Protein AF-A0A953DGU9-F1 (afdb_monomer_lite)

Sequence (106 aa):
MILTGRVESAQVGMFGDSIDLVVVDREVLTPRGERPQYHVKLIGGWPGLEELRALQREVKAGRKSQEELLQMAQRLQLPEQDRAVTLVVIDKRTKGFLQLVAELAR

Secondary structure (DSSP, 8-state):
-EEEEEEEEEEE-TTSS-EEEEEEESS---TTSPPPEEEEEEEESSTTHHHHHHHHHHHHTTSS-HHHHHHHHHHS-PPPTT-EEEEEEEEEEESSSEEEEEEE--

Foldseek 3Di:
DKFKFFWADWAQDPLLQWIWTWTFGPPDADPVRGTDIATETAREDAPLNVVLNVVSVCVVVVNDPPVVSVVSRVVRDIDDGRDIFMWAFDDWDPDVHIYTYTYTDD

pLDDT: mean 91.7, std 5.32, range [67.31, 96.06]

Radius of gyration: 14.75 Å; chains: 1; bounding box: 33×27×42 Å

Structure (mmCIF, N/CA/C/O backbone):
data_AF-A0A953DGU9-F1
#
_entry.id   AF-A0A953DGU9-F1
#
loop_
_atom_site.group_PDB
_atom_site.id
_atom_site.type_symbol
_atom_site.label_atom_id
_atom_site.label_alt_id
_atom_site.label_comp_id
_atom_site.label_asym_id
_atom_site.label_entity_id
_atom_site.label_seq_id
_atom_site.pdbx_PDB_ins_code
_atom_site.Cartn_x
_atom_site.Cartn_y
_atom_site.Cartn_z
_atom_site.occupancy
_atom_site.B_iso_or_equiv
_atom_site.auth_seq_id
_atom_site.auth_comp_id
_atom_site.auth_asym_id
_atom_site.auth_atom_id
_atom_site.pdbx_PDB_model_num
ATOM 1 N N . MET A 1 1 ? -5.653 4.063 -15.624 1.00 85.50 1 MET A N 1
ATOM 2 C CA . MET A 1 1 ? -4.288 3.690 -16.079 1.00 85.50 1 MET A CA 1
ATOM 3 C C . MET A 1 1 ? -3.910 2.409 -15.362 1.00 85.50 1 MET A C 1
ATOM 5 O O . MET A 1 1 ? -4.259 2.295 -14.195 1.00 85.50 1 MET A O 1
ATOM 9 N N . ILE A 1 2 ? -3.242 1.471 -16.029 1.00 91.31 2 ILE A N 1
ATOM 10 C CA . ILE A 1 2 ? -2.709 0.264 -15.384 1.00 91.31 2 ILE A CA 1
ATOM 11 C C . ILE A 1 2 ? -1.211 0.465 -15.152 1.00 91.31 2 ILE A C 1
ATOM 13 O O . ILE A 1 2 ? -0.538 1.033 -16.009 1.00 91.31 2 ILE A O 1
ATOM 17 N N . LEU A 1 3 ? -0.726 0.068 -13.978 1.00 91.75 3 LEU A N 1
ATOM 18 C CA . LEU A 1 3 ? 0.692 0.001 -13.641 1.00 91.75 3 LEU A CA 1
ATOM 19 C C . LEU A 1 3 ? 1.026 -1.449 -13.295 1.00 91.75 3 LEU A C 1
ATOM 21 O O . LEU A 1 3 ? 0.584 -1.957 -12.263 1.00 91.75 3 LEU A O 1
ATOM 25 N N . THR A 1 4 ? 1.817 -2.091 -14.146 1.00 93.38 4 THR A N 1
ATOM 26 C CA . THR A 1 4 ? 2.365 -3.423 -13.890 1.00 93.38 4 THR A CA 1
ATOM 27 C C . THR A 1 4 ? 3.799 -3.257 -13.427 1.00 93.38 4 THR A C 1
ATOM 29 O O . THR A 1 4 ? 4.644 -2.718 -14.144 1.00 93.38 4 THR A O 1
ATOM 32 N N . GLY A 1 5 ? 4.097 -3.707 -12.217 1.00 93.81 5 GLY A N 1
ATOM 33 C CA . GLY A 1 5 ? 5.392 -3.430 -11.626 1.00 93.81 5 GLY A CA 1
ATOM 34 C C . GLY A 1 5 ? 5.830 -4.447 -10.597 1.00 93.81 5 GLY A C 1
ATOM 35 O O . GLY A 1 5 ? 5.118 -5.393 -10.261 1.00 93.81 5 GLY A O 1
ATOM 36 N N . ARG A 1 6 ? 7.053 -4.254 -10.123 1.00 95.50 6 ARG A N 1
ATOM 37 C CA . ARG A 1 6 ? 7.632 -5.017 -9.024 1.00 95.50 6 ARG A CA 1
ATOM 38 C C . ARG A 1 6 ? 7.640 -4.149 -7.773 1.00 95.50 6 ARG A C 1
ATOM 40 O O . ARG A 1 6 ? 8.100 -3.010 -7.842 1.00 95.50 6 ARG A O 1
ATOM 47 N N . VAL A 1 7 ? 7.152 -4.679 -6.657 1.00 95.50 7 VAL A N 1
ATOM 48 C CA . VAL A 1 7 ? 7.226 -4.003 -5.357 1.00 95.50 7 VAL A CA 1
ATOM 49 C C . VAL A 1 7 ? 8.686 -3.921 -4.924 1.00 95.50 7 VAL A C 1
ATOM 51 O O . VAL A 1 7 ? 9.377 -4.931 -4.852 1.00 95.50 7 VAL A O 1
ATOM 54 N N . GLU A 1 8 ? 9.161 -2.717 -4.649 1.00 95.31 8 GLU A N 1
ATOM 55 C CA . GLU A 1 8 ? 10.484 -2.462 -4.078 1.00 95.31 8 GLU A CA 1
ATOM 56 C C . GLU A 1 8 ? 10.403 -2.321 -2.561 1.00 95.31 8 GLU A C 1
ATOM 58 O O . GLU A 1 8 ? 11.229 -2.868 -1.837 1.00 95.31 8 GLU A O 1
ATOM 63 N N . SER A 1 9 ? 9.369 -1.639 -2.073 1.00 96.06 9 SER A N 1
ATOM 64 C CA . SER A 1 9 ? 9.065 -1.548 -0.651 1.00 96.06 9 SER A CA 1
ATOM 65 C C . SER A 1 9 ? 7.569 -1.375 -0.425 1.00 96.06 9 SER A C 1
ATOM 67 O O . SER A 1 9 ? 6.836 -0.902 -1.301 1.00 96.06 9 SER A O 1
ATOM 69 N N . ALA A 1 10 ? 7.121 -1.779 0.759 1.00 95.75 10 ALA A N 1
ATOM 70 C CA . ALA A 1 10 ? 5.749 -1.635 1.203 1.00 95.75 10 ALA A CA 1
ATOM 71 C C . ALA A 1 10 ? 5.712 -1.312 2.695 1.00 95.75 10 ALA A C 1
ATOM 73 O O . ALA A 1 10 ? 6.443 -1.906 3.485 1.00 95.75 10 ALA A O 1
ATOM 74 N N . GLN A 1 11 ? 4.833 -0.396 3.085 1.00 95.69 11 GLN A N 1
ATOM 75 C CA . GLN A 1 11 ? 4.577 -0.064 4.483 1.00 95.69 11 GLN A CA 1
ATOM 76 C C . GLN A 1 11 ? 3.126 0.368 4.670 1.00 95.69 11 GLN A C 1
ATOM 78 O O . GLN A 1 11 ? 2.493 0.874 3.745 1.00 95.69 11 GLN A O 1
ATOM 83 N N . VAL A 1 12 ? 2.583 0.205 5.875 1.00 95.25 12 VAL A N 1
ATOM 84 C CA . VAL A 1 12 ? 1.281 0.800 6.194 1.00 95.25 12 VAL A CA 1
ATOM 85 C C . VAL A 1 12 ? 1.423 2.320 6.186 1.00 95.25 12 VAL A C 1
ATOM 87 O O . VAL A 1 12 ? 2.370 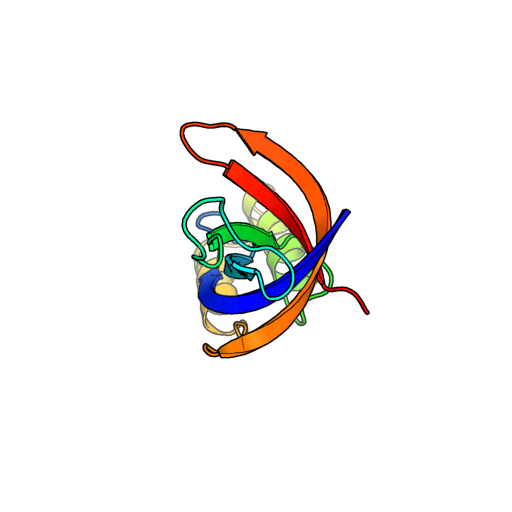2.864 6.754 1.00 95.25 12 VAL A O 1
ATOM 90 N N . GLY A 1 13 ? 0.480 3.008 5.545 1.00 92.88 13 GLY A N 1
ATOM 91 C CA . GLY A 1 13 ? 0.471 4.464 5.527 1.00 92.88 13 GLY A CA 1
ATOM 92 C C . GLY A 1 13 ? 0.322 5.037 6.933 1.00 92.88 13 GLY A C 1
ATOM 93 O O . GLY A 1 13 ? -0.366 4.470 7.781 1.00 92.88 13 GLY A O 1
ATOM 94 N N . MET A 1 14 ? 0.922 6.203 7.175 1.00 89.06 14 MET A N 1
ATOM 95 C CA . MET A 1 14 ? 0.976 6.847 8.499 1.00 89.06 14 MET A CA 1
ATOM 96 C C . MET A 1 14 ? -0.392 6.982 9.192 1.00 89.06 14 MET A C 1
ATOM 98 O O . MET A 1 14 ? -0.480 6.960 10.416 1.00 89.06 14 MET A O 1
ATOM 102 N N . PHE A 1 15 ? -1.469 7.124 8.417 1.00 88.56 15 PHE A N 1
ATOM 103 C CA . PHE A 1 15 ? -2.823 7.274 8.944 1.00 88.56 15 PHE A CA 1
ATOM 104 C C . PHE A 1 15 ? -3.578 5.957 9.112 1.00 88.56 15 PHE A C 1
ATOM 106 O O . PHE A 1 15 ? -4.759 6.019 9.437 1.00 88.56 15 PHE A O 1
ATOM 113 N N . GLY A 1 16 ? -2.965 4.802 8.842 1.00 90.12 16 GLY A N 1
ATOM 114 C CA . GLY A 1 16 ? -3.640 3.504 8.870 1.00 90.12 16 GLY A CA 1
ATOM 115 C C . GLY A 1 16 ? -4.803 3.421 7.879 1.00 90.12 16 GLY A C 1
ATOM 116 O O . GLY A 1 16 ? -5.829 2.825 8.176 1.00 90.12 16 GLY A O 1
ATOM 117 N N . ASP A 1 17 ? -4.703 4.095 6.731 1.00 91.94 17 ASP A N 1
ATOM 118 C CA . ASP A 1 17 ? -5.772 4.140 5.727 1.00 91.94 17 ASP A CA 1
ATOM 119 C C . ASP A 1 17 ? -5.346 3.652 4.336 1.00 91.94 17 ASP A C 1
ATOM 121 O O . ASP A 1 17 ? -6.147 3.682 3.399 1.00 91.94 17 ASP A O 1
ATOM 125 N N . SER A 1 18 ? -4.097 3.206 4.207 1.00 94.75 18 SER A N 1
ATOM 126 C CA . SER A 1 18 ? -3.485 2.743 2.965 1.00 94.75 18 SER A CA 1
ATOM 127 C C . SER A 1 18 ? -2.303 1.823 3.218 1.00 94.75 18 SER A C 1
ATOM 129 O O . SER A 1 18 ? -1.804 1.710 4.339 1.00 94.75 18 SER A O 1
ATOM 131 N N . ILE A 1 19 ? -1.810 1.248 2.126 1.00 96.00 19 ILE A N 1
ATOM 132 C CA . ILE A 1 19 ? -0.447 0.737 2.031 1.00 96.00 19 ILE A CA 1
ATOM 133 C C . ILE A 1 19 ? 0.320 1.657 1.085 1.00 96.00 19 ILE A C 1
ATOM 135 O O . ILE A 1 19 ? -0.113 1.885 -0.044 1.00 96.00 19 ILE A O 1
ATOM 139 N N . ASP A 1 20 ? 1.435 2.200 1.549 1.00 95.56 20 ASP A N 1
ATOM 140 C CA . ASP A 1 20 ? 2.350 2.979 0.729 1.00 95.56 20 ASP A CA 1
ATOM 141 C C . ASP A 1 20 ? 3.377 2.024 0.113 1.00 95.56 20 ASP A C 1
ATOM 143 O O . ASP A 1 20 ? 4.055 1.277 0.819 1.00 95.56 20 ASP A O 1
ATOM 147 N N . LEU A 1 21 ? 3.456 2.031 -1.213 1.00 95.62 21 LEU A N 1
ATOM 148 C CA . LEU A 1 21 ? 4.325 1.181 -2.013 1.00 95.62 21 LEU A CA 1
ATOM 149 C C . LEU A 1 21 ? 5.328 2.028 -2.785 1.00 95.62 21 LEU A C 1
ATOM 151 O O . LEU A 1 21 ? 4.999 3.117 -3.260 1.00 95.62 21 LEU A O 1
ATOM 155 N N . VAL A 1 22 ? 6.512 1.472 -3.002 1.00 95.31 22 VAL A N 1
ATOM 156 C CA . VAL A 1 22 ? 7.383 1.872 -4.107 1.00 95.31 22 VAL A CA 1
ATOM 157 C C . VAL A 1 22 ? 7.350 0.755 -5.136 1.00 95.31 22 VAL A C 1
ATOM 159 O O . VAL A 1 22 ? 7.569 -0.410 -4.803 1.00 95.31 22 VAL A O 1
ATOM 162 N N . VAL A 1 23 ? 7.012 1.097 -6.377 1.00 95.06 23 VAL A N 1
ATOM 163 C CA . VAL A 1 23 ? 6.845 0.135 -7.469 1.00 95.06 23 VAL A CA 1
ATOM 164 C C . VAL A 1 23 ? 7.752 0.513 -8.628 1.00 95.06 23 VAL A C 1
ATOM 166 O O . VAL A 1 23 ? 7.684 1.633 -9.129 1.00 95.06 23 VAL A O 1
ATOM 169 N N . VAL A 1 24 ? 8.556 -0.445 -9.083 1.00 94.38 24 VAL A N 1
ATOM 170 C CA . VAL A 1 24 ? 9.368 -0.328 -10.297 1.00 94.38 24 VAL A CA 1
ATOM 171 C C . VAL A 1 24 ? 8.538 -0.790 -11.489 1.00 94.38 24 VAL A C 1
ATOM 173 O O . VAL A 1 24 ? 8.111 -1.948 -11.534 1.00 94.38 24 VAL A O 1
ATOM 176 N N . ASP A 1 25 ? 8.317 0.094 -12.456 1.00 92.94 25 ASP A N 1
ATOM 177 C CA . ASP A 1 25 ? 7.527 -0.208 -13.651 1.00 92.94 25 ASP A CA 1
ATOM 178 C C . ASP A 1 25 ? 8.218 -1.260 -14.536 1.00 92.94 25 ASP A C 1
ATOM 180 O O . ASP A 1 25 ? 9.421 -1.194 -14.833 1.00 92.94 25 ASP A O 1
ATOM 184 N N . ARG A 1 26 ? 7.454 -2.276 -14.949 1.00 88.88 26 ARG A N 1
ATOM 185 C CA . ARG A 1 26 ? 7.952 -3.369 -15.790 1.00 88.88 26 ARG A CA 1
ATOM 186 C C . ARG A 1 26 ? 7.747 -3.144 -17.290 1.00 88.88 26 ARG A C 1
ATOM 188 O O . ARG A 1 26 ? 8.394 -3.836 -18.080 1.00 88.88 26 ARG A O 1
ATOM 195 N N . GLU A 1 27 ? 6.943 -2.173 -17.685 1.00 86.19 27 GLU A N 1
ATOM 196 C CA . GLU A 1 27 ? 6.541 -1.922 -19.070 1.00 86.19 27 GLU A CA 1
ATOM 197 C C . GLU A 1 27 ? 7.193 -0.661 -19.647 1.00 86.19 27 GLU A C 1
ATOM 199 O O . GLU A 1 27 ? 7.485 -0.612 -20.841 1.00 86.19 27 GLU A O 1
ATOM 204 N N . VAL A 1 28 ? 7.480 0.337 -18.808 1.00 84.62 28 VAL A N 1
ATOM 205 C CA . VAL A 1 28 ? 8.025 1.630 -19.245 1.00 84.62 28 VAL A CA 1
ATOM 206 C C . VAL A 1 28 ? 9.539 1.717 -19.026 1.00 84.62 28 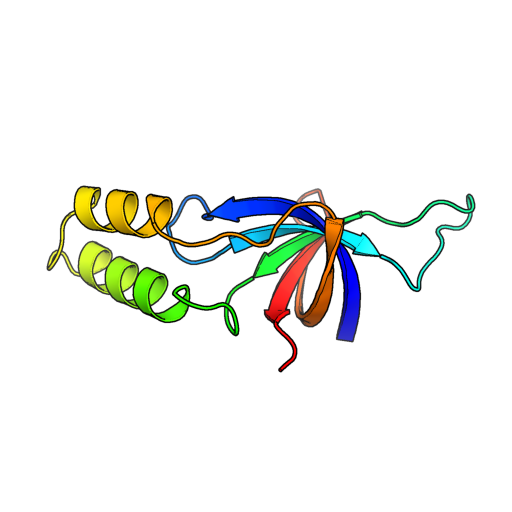VAL A C 1
ATOM 208 O O . VAL A 1 28 ? 10.067 1.292 -17.998 1.00 84.62 28 VAL A O 1
ATOM 211 N N . LEU A 1 29 ? 10.238 2.325 -19.988 1.00 85.38 29 LEU A N 1
ATOM 212 C CA . LEU A 1 29 ? 11.627 2.768 -19.857 1.00 85.38 29 LEU A CA 1
ATOM 213 C C . LEU A 1 29 ? 11.694 4.296 -19.934 1.00 85.38 29 LEU A C 1
ATOM 215 O O . LEU A 1 29 ? 11.011 4.921 -20.746 1.00 85.38 29 LEU A O 1
ATOM 219 N N . THR A 1 30 ? 12.529 4.909 -19.097 1.00 84.56 30 THR A N 1
ATOM 220 C CA . THR A 1 30 ? 12.871 6.329 -19.218 1.00 84.56 30 THR A CA 1
ATOM 221 C C . THR A 1 30 ? 13.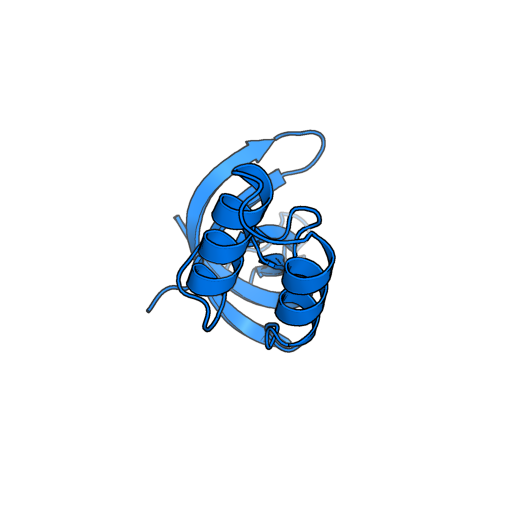701 6.558 -20.489 1.00 84.56 30 THR A C 1
ATOM 223 O O . THR A 1 30 ? 14.293 5.615 -21.018 1.00 84.56 30 THR A O 1
ATOM 226 N N . PRO A 1 31 ? 13.848 7.809 -20.969 1.00 84.75 31 PRO A N 1
ATOM 227 C CA . PRO A 1 31 ? 14.736 8.117 -22.097 1.00 84.75 31 PRO A CA 1
ATOM 228 C C . PRO A 1 31 ? 16.201 7.694 -21.888 1.00 84.75 31 PRO A C 1
ATOM 230 O O . PRO A 1 31 ? 16.961 7.619 -22.846 1.00 84.75 31 PRO A O 1
ATOM 233 N N . ARG A 1 32 ? 16.603 7.429 -20.636 1.00 86.38 32 ARG A N 1
ATOM 234 C CA . ARG A 1 32 ? 17.936 6.940 -20.259 1.00 86.38 32 ARG A CA 1
ATOM 235 C C . ARG A 1 32 ? 18.033 5.409 -20.204 1.00 86.38 32 ARG A C 1
ATOM 237 O O . ARG A 1 32 ? 19.100 4.891 -19.904 1.00 86.38 32 ARG A O 1
ATOM 244 N N . GLY A 1 33 ? 16.945 4.691 -20.490 1.00 85.12 33 GLY A N 1
ATOM 245 C CA . GLY A 1 33 ? 16.886 3.228 -20.440 1.00 85.12 33 GLY A CA 1
ATOM 246 C C . GLY A 1 33 ? 16.666 2.648 -19.039 1.00 85.12 33 GLY A C 1
ATOM 247 O O . GLY A 1 33 ? 16.820 1.445 -18.850 1.00 85.12 33 GLY A O 1
ATOM 248 N N . GLU A 1 34 ? 16.300 3.472 -18.056 1.00 88.12 34 GLU A N 1
ATOM 249 C CA . GLU A 1 34 ? 16.034 3.032 -16.680 1.00 88.12 34 GLU A CA 1
ATOM 250 C C . GLU A 1 34 ? 14.550 2.707 -16.493 1.00 88.12 34 GLU A C 1
ATOM 252 O O . GLU A 1 34 ? 13.691 3.250 -17.188 1.00 88.12 34 GLU A O 1
ATOM 257 N N . ARG A 1 35 ? 14.218 1.852 -15.524 1.00 88.38 35 ARG A N 1
ATOM 258 C CA . ARG A 1 35 ? 12.818 1.603 -15.155 1.00 88.38 35 ARG A CA 1
ATOM 259 C C . ARG A 1 35 ? 12.359 2.659 -14.147 1.00 88.38 35 ARG A C 1
ATOM 261 O O . ARG A 1 35 ? 13.013 2.794 -13.111 1.00 88.38 35 ARG A O 1
ATOM 268 N N . PRO A 1 36 ? 11.276 3.410 -14.413 1.00 91.44 36 PRO A N 1
ATOM 269 C CA . PRO A 1 36 ? 10.808 4.422 -13.482 1.00 91.44 36 PRO A CA 1
ATOM 270 C C . PRO A 1 36 ? 10.277 3.777 -12.198 1.00 91.44 36 PRO A C 1
ATOM 272 O O . PRO A 1 36 ? 9.650 2.715 -12.222 1.00 91.44 36 PRO A O 1
ATOM 275 N N . GLN A 1 37 ? 10.524 4.454 -11.079 1.00 92.88 37 GLN A N 1
ATOM 276 C CA . GLN A 1 37 ? 9.950 4.120 -9.782 1.00 92.88 37 GLN A CA 1
ATOM 277 C C . GLN A 1 37 ? 8.765 5.038 -9.493 1.00 92.88 37 GLN A C 1
ATOM 279 O O . GLN A 1 37 ? 8.820 6.245 -9.746 1.00 92.88 37 GLN A O 1
ATOM 284 N N . TYR A 1 38 ? 7.701 4.473 -8.934 1.00 92.94 38 TYR A N 1
ATOM 285 C CA . TYR A 1 38 ? 6.507 5.209 -8.545 1.00 92.94 38 TYR A CA 1
ATOM 286 C C . TYR A 1 38 ? 6.193 4.991 -7.073 1.00 92.94 38 TYR A C 1
ATOM 288 O O . TYR A 1 38 ? 6.135 3.857 -6.602 1.00 92.94 38 TYR A O 1
ATOM 296 N N . HIS A 1 39 ? 5.903 6.085 -6.371 1.00 94.56 39 HIS A N 1
ATOM 297 C CA . HIS A 1 39 ? 5.273 6.022 -5.060 1.00 94.56 39 HIS A CA 1
ATOM 298 C C . HIS A 1 39 ? 3.775 5.808 -5.255 1.00 94.56 39 HIS A C 1
ATOM 300 O O . HIS A 1 39 ? 3.104 6.633 -5.879 1.00 94.56 39 HIS A O 1
ATOM 306 N N . VAL A 1 40 ? 3.239 4.714 -4.725 1.00 95.00 40 VAL A N 1
ATOM 307 C CA . VAL A 1 40 ? 1.835 4.341 -4.894 1.00 95.00 40 VAL A CA 1
ATOM 308 C C . VAL A 1 40 ? 1.153 4.215 -3.539 1.00 95.00 40 VAL A C 1
ATOM 310 O O . VAL A 1 40 ? 1.576 3.437 -2.697 1.00 95.00 40 VAL A O 1
ATOM 313 N N . LYS A 1 41 ? 0.066 4.958 -3.334 1.00 95.44 41 LYS A N 1
ATOM 314 C CA . LYS A 1 41 ? -0.850 4.798 -2.205 1.00 95.44 41 LYS A CA 1
ATOM 315 C C . LYS A 1 41 ? -1.941 3.807 -2.607 1.00 95.44 41 LYS A C 1
ATOM 317 O O . LYS A 1 41 ? -2.846 4.155 -3.368 1.00 95.44 41 LYS A O 1
ATOM 322 N N . LEU A 1 42 ? -1.854 2.582 -2.103 1.00 94.94 42 LEU A N 1
ATOM 323 C CA . LEU A 1 42 ? -2.864 1.550 -2.296 1.00 94.94 42 LEU A CA 1
ATOM 324 C C . LEU A 1 42 ? -4.031 1.797 -1.337 1.00 94.94 42 LEU A C 1
ATOM 326 O O . LEU A 1 42 ? -3.839 1.814 -0.121 1.00 94.94 42 LEU A O 1
ATOM 330 N N . ILE A 1 43 ? -5.230 2.007 -1.876 1.00 94.31 43 ILE A N 1
ATOM 331 C CA . ILE A 1 43 ? -6.427 2.348 -1.086 1.00 94.31 43 ILE A CA 1
ATOM 332 C C . ILE A 1 43 ? -7.479 1.234 -1.049 1.00 94.31 43 ILE A C 1
ATOM 334 O O . ILE A 1 43 ? -8.449 1.344 -0.296 1.00 94.31 43 ILE A O 1
ATOM 338 N N . GLY A 1 44 ? -7.290 0.162 -1.818 1.00 93.75 44 GLY A N 1
ATOM 339 C CA . GLY A 1 44 ? -8.234 -0.949 -1.901 1.00 93.75 44 GLY A CA 1
ATOM 340 C C . GLY A 1 44 ? -7.678 -2.155 -2.657 1.00 93.75 44 GLY A C 1
ATOM 341 O O . GLY A 1 44 ? -6.603 -2.099 -3.258 1.00 93.75 44 GLY A O 1
ATOM 342 N N . GLY A 1 45 ? -8.414 -3.264 -2.582 1.00 92.06 45 GLY A N 1
ATOM 343 C CA . GLY A 1 45 ? -8.073 -4.527 -3.245 1.00 92.06 45 GLY A CA 1
ATOM 344 C C . GLY A 1 45 ? -7.027 -5.387 -2.526 1.00 92.06 45 GLY A C 1
ATOM 345 O O . GLY A 1 45 ? -6.774 -6.504 -2.965 1.00 92.06 45 GLY A O 1
ATOM 346 N N . TRP A 1 46 ? -6.438 -4.912 -1.423 1.00 94.06 46 TRP A N 1
ATOM 347 C CA . TRP A 1 46 ? -5.478 -5.688 -0.634 1.00 94.06 46 TRP A CA 1
ATOM 348 C C . TRP A 1 46 ? -6.127 -6.343 0.596 1.00 94.06 46 TRP A C 1
ATOM 350 O O . TRP A 1 46 ? -6.883 -5.662 1.296 1.00 94.06 46 TRP A O 1
ATOM 360 N N . PRO A 1 47 ? -5.822 -7.619 0.906 1.00 92.88 47 PRO A N 1
ATOM 361 C CA . PRO A 1 47 ? -6.369 -8.298 2.080 1.00 92.88 47 PRO A CA 1
ATOM 362 C C . PRO A 1 47 ? -6.091 -7.546 3.390 1.00 92.88 47 PRO A C 1
ATOM 364 O O . PRO A 1 47 ? -4.954 -7.161 3.656 1.00 92.88 47 PRO A O 1
ATOM 367 N N . GLY A 1 48 ? -7.121 -7.338 4.217 1.00 92.38 48 GLY A N 1
ATOM 368 C CA . GLY A 1 48 ? -7.010 -6.655 5.513 1.00 92.38 48 GLY A CA 1
ATOM 369 C C . GLY A 1 48 ? -7.019 -5.120 5.451 1.00 92.38 48 GLY A C 1
ATOM 370 O O . GLY A 1 48 ? -7.095 -4.460 6.491 1.00 92.38 48 GLY A O 1
ATOM 371 N N . LEU A 1 49 ? -6.921 -4.521 4.256 1.00 94.12 49 LEU A N 1
ATOM 372 C CA . LEU A 1 49 ? -6.851 -3.065 4.113 1.00 94.12 49 LEU A CA 1
ATOM 373 C C . LEU A 1 49 ? -8.211 -2.391 4.335 1.00 94.12 49 LEU A C 1
ATOM 375 O O . LEU A 1 49 ? -8.274 -1.288 4.881 1.00 94.12 49 LEU A O 1
ATOM 379 N N . GLU A 1 50 ? -9.305 -3.029 3.923 1.00 93.31 50 GLU A N 1
ATOM 380 C CA . GLU A 1 50 ? -10.649 -2.482 4.131 1.00 93.31 50 GLU A CA 1
ATOM 381 C C . GLU A 1 50 ? -11.000 -2.439 5.617 1.00 93.31 50 GLU A C 1
ATOM 383 O O . GLU A 1 50 ? -11.530 -1.439 6.105 1.00 93.31 50 GLU A O 1
ATOM 388 N N . GLU A 1 51 ? -10.624 -3.479 6.352 1.00 93.75 51 GLU A N 1
ATOM 389 C CA . GLU A 1 51 ? -10.815 -3.590 7.788 1.00 93.75 51 GLU A CA 1
ATOM 390 C C . GLU A 1 51 ? -9.940 -2.584 8.544 1.00 93.75 51 GLU A C 1
ATOM 392 O O . GLU A 1 51 ? -10.428 -1.926 9.463 1.00 93.75 51 GLU A O 1
ATOM 397 N N . LEU A 1 52 ? -8.691 -2.369 8.108 1.00 94.56 52 LEU A N 1
ATOM 398 C CA . LEU A 1 52 ? -7.828 -1.326 8.669 1.00 94.56 52 LEU A CA 1
ATOM 399 C C . LEU A 1 52 ? -8.451 0.067 8.471 1.00 94.56 52 LEU A C 1
ATOM 401 O O . LEU A 1 52 ? -8.515 0.872 9.401 1.00 94.56 52 LEU A O 1
ATOM 405 N N . ARG A 1 53 ? -8.989 0.341 7.276 1.00 94.38 53 ARG A N 1
ATOM 406 C CA . ARG A 1 53 ? -9.689 1.601 6.982 1.00 94.38 53 ARG A CA 1
ATOM 407 C C . ARG A 1 53 ? -10.972 1.751 7.794 1.00 94.38 53 ARG A C 1
ATOM 409 O O . ARG A 1 53 ? -11.298 2.868 8.193 1.00 94.38 53 ARG A O 1
ATOM 416 N N . ALA A 1 54 ? -11.718 0.671 8.013 1.00 94.38 54 ALA A N 1
ATOM 417 C CA . ALA A 1 54 ? -12.908 0.686 8.856 1.00 94.38 54 ALA A CA 1
ATOM 418 C C . ALA A 1 54 ? -12.536 1.021 10.307 1.00 94.38 54 ALA A C 1
ATOM 420 O O . ALA A 1 54 ? -13.103 1.954 10.877 1.00 94.38 54 ALA A O 1
ATOM 421 N N . LEU A 1 55 ? -11.510 0.357 10.846 1.00 94.50 55 LEU A N 1
ATOM 422 C CA . LEU A 1 55 ? -10.968 0.626 12.174 1.00 94.50 55 LEU A CA 1
ATOM 423 C C . LEU A 1 55 ? -10.518 2.083 12.312 1.00 94.50 55 LEU A C 1
ATOM 425 O O . LEU A 1 55 ? -10.853 2.753 13.284 1.00 94.50 55 LEU A O 1
ATOM 429 N N . GLN A 1 56 ? -9.845 2.626 11.301 1.00 94.69 56 GLN A N 1
ATOM 430 C CA . GLN A 1 56 ? -9.433 4.023 11.309 1.00 94.69 56 GLN A CA 1
ATOM 431 C C . GLN A 1 56 ? -10.603 5.011 11.398 1.00 94.69 56 GLN A C 1
ATOM 433 O O . GLN A 1 56 ? -10.504 6.031 12.084 1.00 94.69 56 GLN A O 1
ATOM 438 N N . ARG A 1 57 ? -11.725 4.716 10.729 1.00 94.88 57 ARG A N 1
ATOM 439 C CA . ARG A 1 57 ? -12.945 5.531 10.843 1.00 94.88 57 ARG A CA 1
ATOM 440 C C . ARG A 1 57 ? -13.522 5.455 12.253 1.00 94.88 57 ARG A C 1
ATOM 442 O O . ARG A 1 57 ? -13.981 6.472 12.763 1.00 94.88 57 ARG A O 1
ATOM 449 N N . GLU A 1 58 ? -13.481 4.286 12.888 1.00 95.31 58 GLU A N 1
ATOM 450 C CA . GLU A 1 58 ? -13.938 4.105 14.270 1.00 95.31 58 GLU A CA 1
ATOM 451 C C . GLU A 1 58 ? -13.052 4.854 15.273 1.00 95.31 58 GLU A C 1
ATOM 453 O O . GLU A 1 58 ? -13.582 5.490 16.184 1.00 95.31 58 GLU A O 1
ATOM 458 N N . VAL A 1 59 ? -11.732 4.869 15.061 1.00 94.56 59 VAL A N 1
ATOM 459 C CA . VAL A 1 59 ? -10.794 5.680 15.855 1.00 94.56 59 VAL A CA 1
ATOM 460 C C . VAL A 1 59 ? -11.085 7.171 15.696 1.00 94.56 59 VAL A C 1
ATOM 462 O O . VAL A 1 59 ? -11.213 7.885 16.688 1.00 94.56 59 VAL A O 1
ATOM 465 N N . LYS A 1 60 ? -11.290 7.655 14.463 1.00 92.69 60 LYS A N 1
ATOM 466 C CA . LYS A 1 60 ? -11.680 9.057 14.216 1.00 92.69 60 LYS A CA 1
ATOM 467 C C . LYS A 1 60 ? -13.023 9.432 14.841 1.00 92.69 60 LYS A C 1
ATOM 469 O O . LYS A 1 60 ? -13.212 10.580 15.224 1.00 92.69 60 LYS A O 1
ATOM 474 N N . ALA A 1 61 ? -13.947 8.479 14.932 1.00 94.50 61 ALA A N 1
ATOM 475 C CA . ALA A 1 61 ? -15.237 8.659 15.588 1.00 94.50 61 ALA A CA 1
ATOM 476 C C . ALA A 1 61 ? -15.160 8.547 17.125 1.00 94.50 61 ALA A C 1
ATOM 478 O O . ALA A 1 61 ? -16.197 8.622 17.780 1.00 94.50 61 ALA A O 1
ATOM 479 N N . GLY A 1 62 ? -13.969 8.326 17.697 1.00 93.19 62 GLY A N 1
ATOM 480 C CA . GLY A 1 62 ? -13.763 8.164 19.138 1.00 93.19 62 GLY A CA 1
ATOM 481 C C . GLY A 1 62 ? -14.314 6.855 19.710 1.00 93.19 62 GLY A C 1
ATOM 482 O O . GLY A 1 62 ? -14.474 6.744 20.920 1.00 93.19 62 GLY A O 1
ATOM 483 N N . ARG A 1 63 ? -14.638 5.871 18.859 1.00 94.56 63 ARG A N 1
ATOM 484 C CA . ARG A 1 63 ?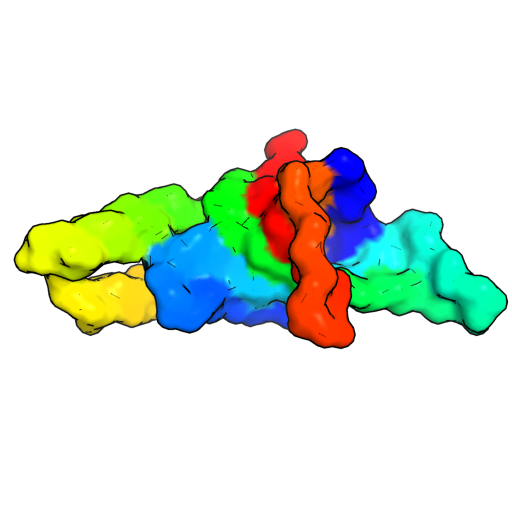 -15.217 4.578 19.274 1.00 94.56 63 ARG A CA 1
ATOM 485 C C . ARG A 1 63 ? -14.163 3.525 19.600 1.00 94.56 63 ARG A C 1
ATOM 487 O O . ARG A 1 63 ? -14.478 2.559 20.286 1.00 94.56 63 ARG A O 1
ATOM 494 N N . LYS A 1 64 ? -12.948 3.694 19.078 1.00 93.69 64 LYS A N 1
ATOM 495 C CA . LYS A 1 64 ? -11.811 2.784 19.247 1.00 93.69 64 LYS A CA 1
ATOM 496 C C . LYS A 1 64 ? -10.527 3.556 19.507 1.00 93.69 64 LYS A C 1
ATOM 498 O O . LYS A 1 64 ? -10.450 4.750 19.216 1.00 93.69 64 LYS A O 1
ATOM 503 N N . SER A 1 65 ? -9.528 2.879 20.063 1.00 94.50 65 SER A N 1
ATOM 504 C CA . SER A 1 65 ? -8.254 3.501 20.418 1.00 94.50 65 SER A CA 1
ATOM 505 C C . SER A 1 65 ? -7.274 3.530 19.242 1.00 94.50 65 SER A C 1
ATOM 507 O O . SER A 1 65 ? -7.308 2.697 18.335 1.00 94.50 65 SER A O 1
ATOM 509 N N . GLN A 1 66 ? -6.338 4.480 19.283 1.00 93.62 66 GLN A N 1
ATOM 510 C CA . GLN A 1 66 ? -5.221 4.520 18.337 1.00 93.62 66 GLN A CA 1
ATOM 511 C C . GLN A 1 66 ? -4.324 3.272 18.451 1.00 93.62 66 GLN A C 1
ATOM 513 O O . GLN A 1 66 ? -3.733 2.843 17.463 1.00 93.62 66 GLN A O 1
ATOM 518 N N . GLU A 1 67 ? -4.236 2.669 19.638 1.00 94.31 67 GLU A N 1
ATOM 519 C CA . GLU A 1 67 ? -3.460 1.449 19.882 1.00 94.31 67 GLU A CA 1
ATOM 520 C C . GLU A 1 67 ? -4.019 0.252 19.110 1.00 94.31 67 GLU A C 1
ATOM 522 O O . GLU A 1 67 ? -3.250 -0.498 18.513 1.00 94.31 67 GLU A O 1
ATOM 527 N N . GLU A 1 68 ? -5.345 0.103 19.045 1.00 93.38 68 GLU A N 1
ATOM 528 C CA . GLU A 1 68 ? -5.989 -0.946 18.246 1.00 93.38 68 GLU A CA 1
ATOM 529 C C . GLU A 1 68 ? -5.647 -0.804 16.759 1.00 93.38 68 GLU A C 1
ATOM 531 O O . GLU A 1 68 ? -5.327 -1.794 16.095 1.00 93.38 68 GLU A O 1
ATOM 536 N N . LEU A 1 69 ? -5.651 0.430 16.242 1.00 93.69 69 LEU A N 1
ATOM 537 C CA . LEU A 1 69 ? -5.267 0.709 14.859 1.00 93.69 69 LEU A CA 1
ATOM 538 C C . LEU A 1 69 ? -3.810 0.325 14.587 1.00 93.69 69 LEU A C 1
ATOM 540 O O . LEU A 1 69 ? -3.522 -0.286 13.559 1.00 93.69 69 LEU A O 1
ATOM 544 N N . LEU A 1 70 ? -2.899 0.634 15.512 1.00 93.44 70 LEU A N 1
ATOM 545 C CA . LEU A 1 70 ? -1.487 0.264 15.398 1.00 93.44 70 LEU A CA 1
ATOM 546 C C . LEU A 1 70 ? -1.285 -1.254 15.446 1.00 93.44 70 LEU A C 1
ATOM 548 O O . LEU A 1 70 ? -0.537 -1.795 14.634 1.00 93.44 70 LEU A O 1
ATOM 552 N N . GLN A 1 71 ? -1.976 -1.956 16.346 1.00 93.81 71 GLN A N 1
ATOM 553 C CA . GLN A 1 71 ? -1.915 -3.418 16.419 1.00 93.81 71 GLN A CA 1
ATOM 554 C C . GLN A 1 71 ? -2.428 -4.069 15.134 1.00 93.81 71 GLN A C 1
ATOM 556 O O . GLN A 1 71 ? -1.848 -5.041 14.653 1.00 93.81 71 GLN A O 1
ATOM 561 N N . MET A 1 72 ? -3.502 -3.532 14.554 1.00 93.31 72 MET A N 1
ATOM 562 C CA . MET A 1 72 ? -4.013 -4.022 13.282 1.00 93.31 72 MET A CA 1
ATOM 563 C C . MET A 1 72 ? -3.049 -3.733 12.130 1.00 93.31 72 MET A C 1
ATOM 565 O O . MET A 1 72 ? -2.786 -4.625 11.326 1.00 93.31 72 MET A O 1
ATOM 569 N N . ALA A 1 73 ? -2.481 -2.527 12.077 1.00 93.38 73 ALA A N 1
ATOM 570 C CA . ALA A 1 73 ? -1.479 -2.156 11.085 1.00 93.38 73 ALA A CA 1
ATOM 571 C C . ALA A 1 73 ? -0.262 -3.097 11.122 1.00 93.38 73 ALA A C 1
ATOM 573 O O . ALA A 1 73 ? 0.207 -3.524 10.074 1.00 93.38 73 ALA A O 1
ATOM 574 N N . GLN A 1 74 ? 0.205 -3.487 12.312 1.00 91.88 74 GLN A N 1
ATOM 575 C CA . GLN A 1 74 ? 1.314 -4.438 12.473 1.00 91.88 74 GLN A CA 1
ATOM 576 C C . GLN A 1 74 ? 0.975 -5.864 12.019 1.00 91.88 74 GLN A C 1
ATOM 578 O O . GLN A 1 74 ? 1.866 -6.616 11.636 1.00 91.88 74 GLN A O 1
ATOM 583 N N . ARG A 1 75 ? -0.303 -6.255 12.078 1.00 92.75 75 ARG A N 1
ATOM 584 C CA . ARG A 1 75 ? -0.777 -7.580 11.644 1.00 92.75 75 ARG A CA 1
ATOM 585 C C . ARG A 1 75 ? -1.101 -7.639 10.154 1.00 92.75 75 ARG A C 1
ATOM 587 O O . ARG A 1 75 ? -1.290 -8.734 9.627 1.00 92.75 75 ARG A O 1
ATOM 594 N N . LEU A 1 76 ? -1.204 -6.490 9.488 1.00 93.38 76 LEU A N 1
ATOM 595 C CA . LEU A 1 76 ? -1.484 -6.431 8.063 1.00 93.38 76 LEU A CA 1
ATOM 596 C C . LEU A 1 76 ? -0.313 -7.050 7.297 1.00 93.38 76 LEU A C 1
ATOM 598 O O . LEU A 1 76 ? 0.815 -6.568 7.369 1.00 93.38 76 LEU A O 1
ATOM 602 N N . GLN A 1 77 ? -0.585 -8.109 6.540 1.00 93.12 77 GLN A N 1
ATOM 603 C CA . GLN A 1 77 ? 0.418 -8.684 5.651 1.00 93.12 77 GLN A CA 1
ATOM 604 C C . GLN A 1 77 ? 0.673 -7.703 4.516 1.00 93.12 77 GLN A C 1
ATOM 606 O O . GLN A 1 77 ? -0.228 -7.423 3.734 1.00 93.12 77 GLN A O 1
ATOM 611 N N . LEU A 1 78 ? 1.880 -7.158 4.434 1.00 93.81 78 LEU A N 1
ATOM 612 C CA . LEU A 1 78 ? 2.255 -6.228 3.377 1.00 93.81 78 LEU A CA 1
ATOM 613 C C . LEU A 1 78 ? 2.682 -6.988 2.113 1.00 93.81 78 LEU A C 1
ATOM 615 O O . LEU A 1 78 ? 3.113 -8.139 2.208 1.00 93.81 78 LEU A O 1
ATOM 619 N N . PRO A 1 79 ? 2.574 -6.374 0.921 1.00 92.31 79 PRO A N 1
ATOM 620 C CA . PRO A 1 79 ? 3.163 -6.943 -0.282 1.00 92.31 79 PRO A CA 1
ATOM 621 C C . PRO A 1 79 ? 4.655 -7.203 -0.080 1.00 92.31 79 PRO A C 1
ATOM 623 O O . PRO A 1 79 ? 5.395 -6.312 0.334 1.00 92.31 79 PRO A O 1
ATOM 626 N N . GLU A 1 80 ? 5.086 -8.425 -0.380 1.00 93.00 80 GLU A N 1
ATOM 627 C CA . GLU A 1 80 ? 6.494 -8.800 -0.292 1.00 93.00 80 GLU A CA 1
ATOM 628 C C . GLU A 1 80 ? 7.338 -7.991 -1.278 1.00 93.00 80 GLU A C 1
ATOM 630 O O . GLU A 1 80 ? 6.892 -7.652 -2.381 1.00 93.00 80 GLU A O 1
ATOM 635 N N . GLN A 1 81 ? 8.583 -7.721 -0.888 1.00 92.31 81 GLN A N 1
ATOM 636 C CA . GLN A 1 81 ? 9.579 -7.199 -1.809 1.00 92.31 81 GLN A CA 1
ATOM 637 C C . GLN A 1 81 ? 9.723 -8.154 -2.999 1.00 92.31 81 GLN A C 1
ATOM 639 O O . GLN A 1 81 ? 9.620 -9.370 -2.867 1.00 92.31 81 GLN A O 1
ATOM 644 N N . ASP A 1 82 ? 9.931 -7.590 -4.179 1.00 90.94 82 ASP A N 1
ATOM 645 C CA . ASP A 1 82 ? 10.054 -8.289 -5.453 1.00 90.94 82 ASP A CA 1
ATOM 646 C C . ASP A 1 82 ? 8.784 -8.977 -5.973 1.00 90.94 82 ASP A C 1
ATOM 648 O O . ASP A 1 82 ? 8.779 -9.508 -7.090 1.00 90.94 82 ASP A O 1
ATOM 652 N N . ARG A 1 83 ? 7.664 -8.875 -5.249 1.00 92.44 83 ARG A N 1
ATOM 653 C CA . ARG A 1 83 ? 6.365 -9.340 -5.733 1.00 92.44 83 ARG A CA 1
ATOM 654 C C . ARG A 1 83 ? 5.930 -8.538 -6.958 1.00 92.44 83 ARG A C 1
ATOM 656 O O . ARG A 1 83 ? 5.925 -7.305 -6.956 1.00 92.44 83 ARG A O 1
ATOM 663 N N . ALA A 1 84 ? 5.518 -9.244 -8.008 1.00 93.00 84 ALA A N 1
ATOM 664 C CA . ALA A 1 84 ? 4.856 -8.625 -9.148 1.00 93.00 84 ALA A CA 1
ATOM 665 C C . ALA A 1 84 ? 3.423 -8.226 -8.766 1.00 93.00 84 ALA A C 1
ATOM 667 O O . ALA A 1 84 ? 2.671 -9.030 -8.211 1.00 93.00 84 ALA A O 1
ATOM 668 N N . VAL A 1 85 ? 3.051 -6.987 -9.075 1.00 93.69 85 VAL A N 1
ATOM 669 C CA . VAL A 1 85 ? 1.721 -6.435 -8.816 1.00 93.69 85 VAL A CA 1
ATOM 670 C C . VAL A 1 85 ? 1.199 -5.723 -10.053 1.00 93.69 85 VAL A C 1
ATOM 672 O O . VAL A 1 85 ? 1.953 -5.083 -10.788 1.00 93.69 85 VAL A O 1
ATOM 675 N N . THR A 1 86 ? -0.110 -5.821 -10.251 1.00 95.06 86 THR A N 1
ATOM 676 C CA . THR A 1 86 ? -0.836 -5.052 -11.259 1.00 95.06 86 THR A CA 1
ATOM 677 C C . THR A 1 86 ? -1.778 -4.121 -10.521 1.00 95.06 86 THR A C 1
ATOM 679 O O . THR A 1 86 ? -2.553 -4.555 -9.669 1.00 95.06 86 THR A O 1
ATOM 682 N N . LEU A 1 87 ? -1.666 -2.829 -10.801 1.00 95.19 87 LEU A N 1
ATOM 683 C CA . LEU A 1 87 ? -2.333 -1.771 -10.058 1.00 95.19 87 LEU A CA 1
ATOM 684 C C . LEU A 1 87 ? -3.214 -0.957 -10.997 1.00 95.19 87 LEU A C 1
ATOM 686 O O . LEU A 1 87 ? -2.773 -0.507 -12.057 1.00 95.19 87 LEU A O 1
ATOM 690 N N . VAL A 1 88 ? -4.457 -0.731 -10.587 1.00 96.00 88 VAL A N 1
ATOM 691 C CA . VAL A 1 88 ? -5.379 0.177 -11.265 1.00 96.00 88 VAL A CA 1
ATOM 692 C C . VAL A 1 88 ? -5.195 1.561 -10.658 1.00 96.00 88 VAL A C 1
ATOM 694 O O . VAL A 1 88 ? -5.629 1.823 -9.541 1.00 96.00 88 VAL A O 1
ATOM 697 N N . VAL A 1 89 ? -4.524 2.455 -11.384 1.00 94.25 89 VAL A N 1
ATOM 698 C CA . VAL A 1 89 ? -4.291 3.840 -10.958 1.00 94.25 89 VAL A CA 1
ATOM 699 C C . VAL A 1 89 ? -5.565 4.658 -11.167 1.00 94.25 89 VAL A C 1
ATOM 701 O O . VAL A 1 89 ? -6.024 4.818 -12.305 1.00 94.25 89 VAL A O 1
ATOM 704 N N . ILE A 1 90 ? -6.083 5.187 -10.060 1.00 94.19 90 ILE A N 1
ATOM 705 C CA . ILE A 1 90 ? -7.327 5.958 -9.943 1.00 94.19 90 ILE A CA 1
ATOM 706 C C . ILE A 1 90 ? -7.044 7.460 -10.001 1.00 94.19 90 ILE A C 1
ATOM 708 O O . ILE A 1 90 ? -7.766 8.199 -10.662 1.00 94.19 90 ILE A O 1
ATOM 712 N N . ASP A 1 91 ? -5.989 7.913 -9.324 1.00 92.19 91 ASP A N 1
ATOM 713 C CA . ASP A 1 91 ? -5.636 9.331 -9.222 1.00 92.19 91 ASP A CA 1
ATOM 714 C C . ASP A 1 91 ? -4.112 9.513 -9.310 1.00 92.19 91 ASP A C 1
ATOM 716 O O . ASP A 1 91 ? -3.334 8.612 -8.978 1.00 92.19 91 ASP A O 1
ATOM 720 N N . LYS A 1 92 ? -3.682 10.685 -9.781 1.00 90.62 92 LYS A N 1
ATOM 721 C CA . LYS A 1 92 ? -2.276 11.077 -9.909 1.00 90.62 92 LYS A CA 1
ATOM 722 C C . LYS A 1 92 ? -2.076 12.421 -9.235 1.00 90.62 92 LYS A C 1
ATOM 724 O O . LYS A 1 92 ? -2.669 13.419 -9.635 1.00 90.62 92 LYS A O 1
ATOM 729 N N . ARG A 1 93 ? -1.197 12.460 -8.238 1.00 87.50 93 ARG A N 1
ATOM 730 C CA . ARG A 1 93 ? -0.915 13.666 -7.459 1.00 87.50 93 ARG A CA 1
ATOM 731 C C . ARG A 1 93 ? 0.542 14.055 -7.606 1.00 87.50 93 ARG A C 1
ATOM 733 O O . ARG A 1 93 ? 1.428 13.215 -7.489 1.00 87.50 93 ARG A O 1
ATOM 740 N N . THR A 1 94 ? 0.777 15.347 -7.796 1.00 75.19 94 THR A N 1
ATOM 741 C CA . THR A 1 94 ? 2.123 15.911 -7.907 1.00 75.19 94 THR A CA 1
ATOM 742 C C . THR A 1 94 ? 2.353 16.832 -6.715 1.00 75.19 94 THR A C 1
ATOM 744 O O . THR A 1 94 ? 1.875 17.964 -6.695 1.00 75.19 94 THR A O 1
ATOM 747 N N . LYS A 1 95 ? 3.038 16.337 -5.680 1.00 67.31 95 LYS A N 1
ATOM 748 C CA . LYS A 1 95 ? 3.416 17.117 -4.485 1.00 67.31 95 LYS A CA 1
ATOM 749 C C . LYS A 1 95 ? 4.926 17.022 -4.268 1.00 67.31 95 LYS A C 1
ATOM 751 O O . LYS A 1 95 ? 5.385 16.360 -3.347 1.00 67.31 95 LYS A O 1
ATOM 756 N N . GLY A 1 96 ? 5.702 17.612 -5.176 1.00 70.12 96 GLY A N 1
ATOM 757 C CA . GLY A 1 96 ? 7.169 17.491 -5.203 1.00 70.12 96 GLY A CA 1
ATOM 758 C C . GLY A 1 96 ? 7.678 16.189 -5.837 1.00 70.12 96 GLY A C 1
ATOM 759 O O . GLY A 1 96 ? 8.703 16.206 -6.505 1.00 70.12 96 GLY A O 1
ATOM 760 N N . PHE A 1 97 ? 6.920 15.096 -5.728 1.00 74.44 97 PHE A N 1
ATOM 761 C CA . PHE A 1 97 ? 7.107 13.847 -6.474 1.00 74.44 97 PHE A CA 1
ATOM 762 C C . PHE A 1 97 ? 5.761 13.335 -7.010 1.00 74.44 97 PHE A C 1
ATOM 764 O O . PHE A 1 97 ? 4.694 13.789 -6.576 1.00 74.44 97 PHE A O 1
ATOM 771 N N . LEU A 1 98 ? 5.810 12.417 -7.981 1.00 81.62 98 LEU A N 1
ATOM 772 C CA . LEU A 1 98 ? 4.618 11.761 -8.513 1.00 81.62 98 LEU A CA 1
ATOM 773 C C . LEU A 1 98 ? 4.159 10.673 -7.537 1.00 81.62 98 LEU A C 1
ATOM 775 O O . LEU A 1 98 ? 4.840 9.664 -7.357 1.00 81.62 98 LEU A O 1
ATOM 779 N N . GLN A 1 99 ? 2.990 10.881 -6.938 1.00 90.06 99 GLN A N 1
ATOM 780 C CA . GLN A 1 99 ? 2.299 9.893 -6.122 1.00 90.06 99 GLN A CA 1
ATOM 781 C C . GLN A 1 99 ? 1.069 9.388 -6.877 1.00 90.06 99 GLN A C 1
ATOM 783 O O . GLN A 1 99 ? 0.199 10.166 -7.276 1.00 90.06 99 GLN A O 1
ATOM 788 N N . LEU A 1 100 ? 0.983 8.078 -7.062 1.00 93.62 100 LEU A N 1
ATOM 789 C CA . LEU A 1 100 ? -0.163 7.413 -7.670 1.00 93.62 100 LEU A CA 1
ATOM 790 C C . LEU A 1 100 ? -1.100 6.927 -6.567 1.00 93.62 100 LEU A C 1
ATOM 792 O O . LEU A 1 100 ? -0.643 6.412 -5.554 1.00 93.62 100 LEU A O 1
ATOM 796 N N . VAL A 1 101 ? -2.407 7.072 -6.747 1.00 94.69 101 VAL A N 1
ATOM 797 C CA . VAL A 1 101 ? -3.404 6.419 -5.891 1.00 94.69 101 VAL A CA 1
ATOM 798 C C . VAL A 1 101 ? -3.991 5.274 -6.689 1.00 94.69 101 VAL A C 1
ATOM 800 O O . VAL A 1 101 ? -4.445 5.488 -7.815 1.00 94.69 101 VAL A O 1
ATOM 803 N N . ALA A 1 102 ? -3.959 4.070 -6.133 1.00 96.00 102 ALA A N 1
ATOM 804 C CA . ALA A 1 102 ? -4.333 2.875 -6.868 1.00 96.00 102 ALA A CA 1
ATOM 805 C C . ALA A 1 102 ? -5.085 1.853 -6.015 1.00 96.00 102 ALA A C 1
ATOM 807 O O . ALA A 1 102 ? -5.081 1.902 -4.784 1.00 96.00 102 ALA A O 1
ATOM 808 N N . GLU A 1 103 ? -5.684 0.896 -6.707 1.00 95.75 103 GLU A N 1
ATOM 809 C CA . GLU A 1 103 ? -6.210 -0.348 -6.154 1.00 95.75 103 GLU A CA 1
ATOM 810 C C . GLU A 1 103 ? -5.490 -1.538 -6.788 1.00 95.75 103 GLU A C 1
ATOM 812 O O . GLU A 1 103 ? -4.970 -1.441 -7.904 1.00 95.75 103 GLU A O 1
ATOM 817 N N . LEU A 1 104 ? -5.439 -2.665 -6.077 1.00 94.06 104 LEU A N 1
ATOM 818 C CA . LEU A 1 104 ? -4.903 -3.901 -6.639 1.00 94.06 104 LEU A CA 1
ATOM 819 C C . LEU A 1 104 ? -5.859 -4.395 -7.732 1.00 94.06 104 LEU A C 1
ATOM 821 O O . LEU A 1 104 ? -7.060 -4.522 -7.486 1.00 94.06 104 LEU A O 1
ATOM 825 N N . ALA A 1 105 ? -5.338 -4.672 -8.927 1.00 88.62 105 ALA A N 1
ATOM 826 C CA . ALA A 1 105 ? -6.121 -5.328 -9.967 1.00 88.62 105 ALA A CA 1
ATOM 827 C C . ALA A 1 105 ? -6.454 -6.759 -9.510 1.00 88.62 105 ALA A C 1
ATOM 829 O O . ALA A 1 105 ? -5.561 -7.481 -9.061 1.00 88.62 105 ALA A O 1
ATOM 830 N N . ARG A 1 106 ? -7.738 -7.125 -9.574 1.00 74.06 106 ARG A N 1
ATOM 831 C CA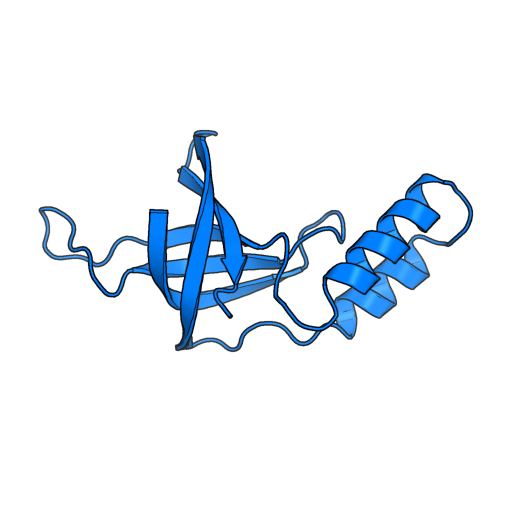 . ARG A 1 106 ? -8.234 -8.466 -9.235 1.00 74.06 106 ARG A CA 1
ATO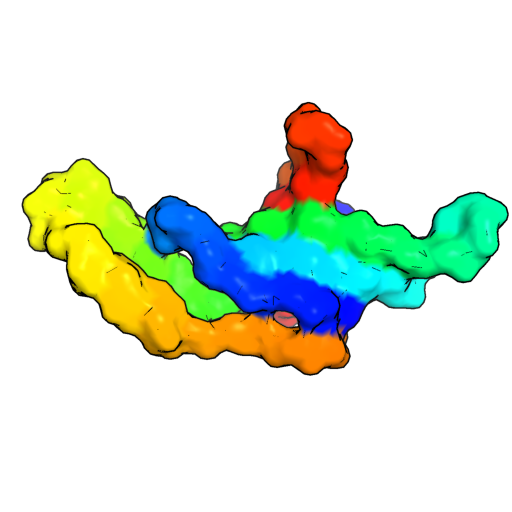M 832 C C . ARG A 1 106 ? -7.961 -9.465 -10.349 1.00 74.06 106 ARG A C 1
ATOM 834 O O . ARG A 1 106 ? -8.029 -9.044 -11.525 1.00 74.06 106 ARG A O 1
#